Protein AF-A0A2S4W1W1-F1 (afdb_monomer_lite)

pLDDT: mean 81.98, std 12.48, range [34.44, 94.19]

Structure (mmCIF, N/CA/C/O backbone):
data_AF-A0A2S4W1W1-F1
#
_entry.id   AF-A0A2S4W1W1-F1
#
loop_
_atom_site.group_PDB
_atom_site.id
_atom_site.type_symbol
_atom_site.label_atom_id
_atom_site.label_alt_id
_atom_site.label_comp_id
_atom_site.label_asym_id
_atom_site.label_entity_id
_atom_site.label_seq_id
_atom_site.pdbx_PDB_ins_code
_atom_site.Cartn_x
_atom_site.Cartn_y
_atom_site.Cartn_z
_atom_site.occupancy
_atom_site.B_iso_or_equiv
_atom_site.auth_seq_id
_atom_site.auth_comp_id
_atom_site.auth_asym_id
_atom_site.auth_atom_id
_atom_site.pdbx_PDB_model_num
ATOM 1 N N . MET A 1 1 ? -5.740 -3.419 4.861 1.00 60.25 1 MET A N 1
ATOM 2 C CA . MET A 1 1 ? -4.839 -2.354 4.374 1.00 60.25 1 MET A CA 1
ATOM 3 C C . MET A 1 1 ? -3.472 -2.896 3.997 1.00 60.25 1 MET A C 1
ATOM 5 O O . MET A 1 1 ? -2.848 -2.386 3.073 1.00 60.25 1 MET A O 1
ATOM 9 N N . ASP A 1 2 ? -2.985 -3.932 4.691 1.00 72.69 2 ASP A N 1
ATOM 10 C CA . ASP A 1 2 ? -1.626 -4.418 4.464 1.00 72.69 2 ASP A CA 1
ATOM 11 C C . ASP A 1 2 ? -1.401 -5.036 3.084 1.00 72.69 2 ASP A C 1
ATOM 13 O O . ASP A 1 2 ? -0.334 -4.832 2.527 1.00 72.69 2 ASP A O 1
ATOM 17 N N . VAL A 1 3 ? -2.370 -5.737 2.489 1.00 85.31 3 VAL A N 1
ATOM 18 C CA . VAL A 1 3 ? -2.116 -6.497 1.250 1.00 85.31 3 VAL A CA 1
ATOM 19 C C . VAL A 1 3 ? -1.769 -5.582 0.076 1.00 85.31 3 VAL A C 1
ATOM 21 O O . VAL A 1 3 ? -0.726 -5.768 -0.544 1.00 85.31 3 VAL A O 1
ATOM 24 N N . TRP A 1 4 ? -2.596 -4.576 -0.227 1.00 89.56 4 TRP A N 1
ATOM 25 C CA . TRP A 1 4 ? -2.337 -3.697 -1.374 1.00 89.56 4 TRP A CA 1
ATOM 26 C C . TRP A 1 4 ? -1.131 -2.791 -1.157 1.00 89.56 4 TRP A C 1
ATOM 28 O O . TRP A 1 4 ? -0.366 -2.569 -2.093 1.00 89.56 4 TRP A O 1
ATOM 38 N N . LYS A 1 5 ? -0.910 -2.342 0.085 1.00 87.81 5 LYS A N 1
ATOM 39 C CA . LYS A 1 5 ? 0.318 -1.645 0.471 1.00 87.81 5 LYS A CA 1
ATOM 40 C C . LYS A 1 5 ? 1.533 -2.538 0.225 1.00 87.81 5 LYS A C 1
ATOM 42 O O . LYS A 1 5 ? 2.441 -2.121 -0.476 1.00 87.81 5 LYS A O 1
ATOM 47 N N . ILE A 1 6 ? 1.546 -3.762 0.754 1.00 88.81 6 ILE A N 1
ATOM 48 C CA . ILE A 1 6 ? 2.658 -4.707 0.584 1.00 88.81 6 ILE A CA 1
ATOM 49 C C . ILE A 1 6 ? 2.917 -4.953 -0.900 1.00 88.81 6 ILE A C 1
ATOM 51 O O . ILE A 1 6 ? 4.055 -4.832 -1.329 1.00 88.81 6 ILE A O 1
ATOM 55 N N . ILE A 1 7 ? 1.877 -5.203 -1.699 1.00 90.81 7 ILE A N 1
ATOM 56 C CA . ILE A 1 7 ? 2.025 -5.423 -3.143 1.00 90.81 7 ILE A CA 1
ATOM 57 C C . ILE A 1 7 ? 2.630 -4.195 -3.837 1.00 90.81 7 ILE A C 1
ATOM 59 O O . ILE A 1 7 ? 3.542 -4.354 -4.648 1.00 90.81 7 ILE A O 1
ATOM 63 N N . LEU A 1 8 ? 2.162 -2.981 -3.524 1.00 91.25 8 LEU A N 1
ATOM 64 C CA . LEU A 1 8 ? 2.718 -1.744 -4.081 1.00 91.25 8 LEU A CA 1
ATOM 65 C C . LEU A 1 8 ? 4.204 -1.597 -3.724 1.00 91.25 8 LEU A C 1
ATOM 67 O O . LEU A 1 8 ? 5.037 -1.356 -4.600 1.00 91.25 8 LEU A O 1
ATOM 71 N N . MET A 1 9 ? 4.539 -1.779 -2.448 1.00 90.62 9 MET A N 1
ATOM 72 C CA . MET A 1 9 ? 5.902 -1.620 -1.947 1.00 90.62 9 MET A CA 1
ATOM 73 C C . MET A 1 9 ? 6.833 -2.694 -2.529 1.00 90.62 9 MET A C 1
ATOM 75 O O . MET A 1 9 ? 7.866 -2.354 -3.108 1.00 90.62 9 MET A O 1
ATOM 79 N N . ASP A 1 10 ? 6.435 -3.968 -2.492 1.00 89.19 10 ASP A N 1
ATOM 80 C CA . ASP A 1 10 ? 7.169 -5.092 -3.089 1.00 89.19 10 ASP A CA 1
ATOM 81 C C . ASP A 1 10 ? 7.361 -4.914 -4.595 1.00 89.19 10 ASP A C 1
ATOM 83 O O . ASP A 1 10 ? 8.394 -5.306 -5.144 1.00 89.19 10 ASP A O 1
ATOM 87 N N . TYR A 1 11 ? 6.400 -4.292 -5.281 1.00 89.75 11 TYR A N 1
ATOM 88 C CA . TYR A 1 11 ? 6.555 -3.981 -6.692 1.00 89.75 11 TYR A CA 1
ATOM 89 C C . TYR A 1 11 ? 7.646 -2.929 -6.934 1.00 89.75 11 TYR A C 1
ATOM 91 O O . TYR A 1 11 ? 8.476 -3.120 -7.823 1.00 89.75 11 TYR A O 1
ATOM 99 N N . GLY A 1 12 ? 7.725 -1.883 -6.104 1.00 88.62 12 GLY A N 1
ATOM 100 C CA . GLY A 1 12 ? 8.836 -0.920 -6.138 1.00 88.62 12 GLY A CA 1
ATOM 101 C C . GLY A 1 12 ? 10.188 -1.599 -5.907 1.00 88.62 12 GLY A C 1
ATOM 102 O O . GLY A 1 12 ? 11.131 -1.417 -6.678 1.00 88.62 12 GLY A O 1
ATOM 103 N N . TRP A 1 13 ? 10.251 -2.492 -4.916 1.00 86.19 13 TRP A N 1
ATOM 104 C CA . TRP A 1 13 ? 11.434 -3.311 -4.644 1.00 86.19 13 TRP A CA 1
ATOM 105 C C . TRP A 1 13 ? 11.827 -4.205 -5.830 1.00 86.19 13 TRP A C 1
ATOM 107 O O . TRP A 1 13 ? 13.007 -4.340 -6.162 1.00 86.19 13 TRP A O 1
ATOM 117 N N . PHE A 1 14 ? 10.842 -4.814 -6.491 1.00 85.94 14 PHE A N 1
ATOM 118 C CA . PHE A 1 14 ? 11.043 -5.633 -7.682 1.00 85.94 14 PHE A CA 1
ATOM 119 C C . PHE A 1 14 ? 11.600 -4.821 -8.854 1.00 85.94 14 PHE A C 1
ATOM 121 O O . PHE A 1 14 ? 12.528 -5.297 -9.513 1.00 85.94 14 PHE A O 1
ATOM 128 N N . ILE A 1 15 ? 11.072 -3.617 -9.101 1.00 85.50 15 ILE A N 1
ATOM 129 C CA . ILE A 1 15 ? 11.569 -2.716 -10.151 1.00 85.50 15 ILE A CA 1
ATOM 130 C C . ILE A 1 15 ? 13.039 -2.395 -9.886 1.00 85.50 15 ILE A C 1
ATOM 132 O O . ILE A 1 15 ? 13.879 -2.689 -10.735 1.00 85.50 15 ILE A O 1
ATOM 136 N N . MET A 1 16 ? 13.356 -1.923 -8.677 1.00 83.00 16 MET A N 1
ATOM 137 C CA . MET A 1 16 ? 14.724 -1.606 -8.254 1.00 83.00 16 MET A CA 1
ATOM 138 C C . MET A 1 16 ? 15.675 -2.811 -8.394 1.00 83.00 16 MET A C 1
ATOM 140 O O . MET A 1 16 ? 16.808 -2.688 -8.862 1.00 83.00 16 MET A O 1
ATOM 144 N N . ARG A 1 17 ? 15.238 -4.024 -8.026 1.00 74.69 17 ARG A N 1
ATOM 145 C CA . ARG A 1 17 ? 16.064 -5.233 -8.190 1.00 74.69 17 ARG A CA 1
ATOM 146 C C . ARG A 1 17 ? 16.274 -5.609 -9.654 1.00 74.69 17 ARG A C 1
ATOM 148 O O . ARG A 1 17 ? 17.384 -5.977 -10.026 1.00 74.69 17 ARG A O 1
ATOM 155 N N . ARG A 1 18 ? 15.242 -5.550 -10.497 1.00 70.69 18 ARG A N 1
ATOM 156 C CA . ARG A 1 18 ? 15.370 -5.906 -11.921 1.00 70.69 18 ARG A CA 1
ATOM 157 C C . ARG A 1 18 ? 16.254 -4.926 -12.681 1.00 70.69 18 ARG A C 1
ATOM 159 O O . ARG A 1 18 ? 17.078 -5.373 -13.480 1.00 70.69 18 ARG A O 1
ATOM 166 N N . THR A 1 19 ? 16.177 -3.638 -12.356 1.00 58.41 19 THR A N 1
ATOM 167 C CA . THR A 1 19 ? 17.104 -2.634 -12.889 1.00 58.41 19 THR A CA 1
ATOM 168 C C . THR A 1 19 ? 18.538 -2.877 -12.403 1.00 58.41 19 THR A C 1
ATOM 170 O O . THR A 1 19 ? 19.466 -2.789 -13.207 1.00 58.41 19 THR A O 1
ATOM 173 N N . THR A 1 20 ? 18.734 -3.325 -11.154 1.00 59.84 20 THR A N 1
ATOM 174 C CA . THR A 1 20 ? 20.051 -3.756 -10.630 1.00 59.84 20 THR A CA 1
ATOM 175 C C . THR A 1 20 ? 20.643 -4.939 -11.420 1.00 59.84 20 THR A C 1
ATOM 177 O O . THR A 1 20 ? 21.850 -4.995 -11.653 1.00 59.84 20 THR A O 1
ATOM 180 N N . PHE A 1 21 ? 19.812 -5.871 -11.905 1.00 62.69 21 PHE A N 1
ATOM 181 C CA . PHE A 1 21 ? 20.242 -7.009 -12.738 1.00 62.69 21 PHE A CA 1
ATOM 182 C C . PHE A 1 21 ? 20.274 -6.715 -14.255 1.00 62.69 21 PHE A C 1
ATOM 184 O O . PHE A 1 21 ? 20.337 -7.655 -15.050 1.00 62.69 21 PHE A O 1
ATOM 191 N N . LYS A 1 22 ? 20.246 -5.438 -14.677 1.00 65.69 22 LYS A N 1
ATOM 192 C CA . LYS A 1 22 ? 20.232 -5.002 -16.094 1.00 65.69 22 LYS A CA 1
ATOM 193 C C . LYS A 1 22 ? 19.057 -5.558 -16.913 1.00 65.69 22 LYS A C 1
ATOM 195 O O . LYS A 1 22 ? 19.175 -5.769 -18.118 1.00 65.69 22 LYS A O 1
ATOM 200 N N . GLN A 1 23 ? 17.924 -5.809 -16.262 1.00 70.69 23 GLN A N 1
ATOM 201 C CA . GLN A 1 23 ? 16.661 -6.091 -16.935 1.00 70.69 23 GLN A CA 1
ATOM 202 C C . GLN A 1 23 ? 15.829 -4.814 -16.932 1.00 70.69 23 GLN A C 1
ATOM 204 O O . GLN A 1 23 ? 15.146 -4.520 -15.951 1.00 70.69 23 GLN A O 1
ATOM 209 N N . ASP A 1 24 ? 15.912 -4.050 -18.020 1.00 71.00 24 ASP A N 1
ATOM 210 C CA . ASP A 1 24 ? 15.115 -2.835 -18.166 1.00 71.00 24 ASP A CA 1
ATOM 211 C C . ASP A 1 24 ? 13.625 -3.202 -18.231 1.00 71.00 24 ASP A C 1
ATOM 213 O O . ASP A 1 24 ? 13.187 -4.010 -19.055 1.00 71.00 24 ASP A O 1
ATOM 217 N N . ILE A 1 25 ? 12.843 -2.613 -17.327 1.00 77.00 25 ILE A N 1
ATOM 218 C CA . ILE A 1 25 ? 11.383 -2.641 -17.372 1.00 77.00 25 ILE A CA 1
ATOM 219 C C . ILE A 1 25 ? 10.957 -1.315 -18.003 1.00 77.00 25 ILE A C 1
ATOM 221 O O . ILE A 1 25 ? 11.296 -0.270 -17.445 1.00 77.00 25 ILE A O 1
ATOM 225 N N . PRO A 1 26 ? 10.229 -1.327 -19.134 1.00 83.44 26 PRO A N 1
ATOM 226 C CA . PRO A 1 26 ? 9.703 -0.111 -19.733 1.00 83.44 26 PRO A CA 1
ATOM 227 C C . PRO A 1 26 ? 8.929 0.719 -18.715 1.00 83.44 26 PRO A C 1
ATOM 229 O O . PRO A 1 26 ? 8.114 0.192 -17.954 1.00 83.44 26 PRO A O 1
ATOM 232 N N . GLU A 1 27 ? 9.192 2.018 -18.721 1.00 82.56 27 GLU A N 1
ATOM 233 C CA . GLU A 1 27 ? 8.671 2.935 -17.718 1.00 82.56 27 GLU A CA 1
ATOM 234 C C . GLU A 1 27 ? 7.142 2.959 -17.656 1.00 82.56 27 GLU A C 1
ATOM 236 O O . GLU A 1 27 ? 6.542 2.903 -16.585 1.00 82.56 27 GLU A O 1
ATOM 241 N N . GLU A 1 28 ? 6.517 2.940 -18.828 1.00 86.31 28 GLU A N 1
ATOM 242 C CA . GLU A 1 28 ? 5.070 2.863 -18.997 1.00 86.31 28 GLU A CA 1
ATOM 243 C C . GLU A 1 28 ? 4.459 1.659 -18.263 1.00 86.31 28 GLU A C 1
ATOM 245 O O . GLU A 1 28 ? 3.458 1.802 -17.565 1.00 86.31 28 GLU A O 1
ATOM 250 N N . ILE A 1 29 ? 5.113 0.493 -18.329 1.00 85.12 29 ILE A N 1
ATOM 251 C CA . ILE A 1 29 ? 4.599 -0.752 -17.742 1.00 85.12 29 ILE A CA 1
ATOM 252 C C . ILE A 1 29 ? 4.573 -0.670 -16.218 1.00 85.12 29 ILE A C 1
ATOM 254 O O . ILE A 1 29 ? 3.620 -1.136 -15.587 1.00 85.12 29 ILE A O 1
ATOM 258 N N . TRP A 1 30 ? 5.630 -0.133 -15.603 1.00 86.25 30 TRP A N 1
ATOM 259 C CA . TRP A 1 30 ? 5.652 -0.050 -14.148 1.00 86.25 30 TRP A CA 1
ATOM 260 C C . TRP A 1 30 ? 4.807 1.093 -13.609 1.00 86.25 30 TRP A C 1
ATOM 262 O O . TRP A 1 30 ? 4.195 0.921 -12.554 1.00 86.25 30 TRP A O 1
ATOM 272 N N . ARG A 1 31 ? 4.686 2.202 -14.347 1.00 88.44 31 ARG A N 1
ATOM 273 C CA . ARG A 1 31 ? 3.757 3.282 -14.006 1.00 88.44 31 ARG A CA 1
ATOM 274 C C . ARG A 1 31 ? 2.311 2.781 -14.011 1.00 88.44 31 ARG A C 1
ATOM 276 O O . ARG A 1 31 ? 1.664 2.878 -12.971 1.00 88.44 31 ARG A O 1
ATOM 283 N N . GLU A 1 32 ? 1.852 2.130 -15.083 1.00 91.50 32 GLU A N 1
ATOM 284 C CA . GLU A 1 32 ? 0.484 1.582 -15.183 1.00 91.50 32 GLU A CA 1
ATOM 285 C C . GLU A 1 32 ? 0.170 0.605 -14.036 1.00 91.50 32 GLU A C 1
ATOM 287 O O . GLU A 1 32 ? -0.852 0.707 -13.353 1.00 91.50 32 GLU A O 1
ATOM 292 N N . ARG A 1 33 ? 1.086 -0.330 -13.754 1.00 89.75 33 ARG A N 1
ATOM 293 C CA . ARG A 1 33 ? 0.907 -1.295 -12.658 1.00 89.75 33 ARG A CA 1
ATOM 294 C C . ARG A 1 33 ? 0.915 -0.632 -11.284 1.00 89.75 33 ARG A C 1
ATOM 296 O O . ARG A 1 33 ? 0.161 -1.049 -10.408 1.00 89.75 33 ARG A O 1
ATOM 303 N N . SER A 1 34 ? 1.749 0.387 -11.087 1.00 90.12 34 SER A N 1
ATOM 304 C CA . SER A 1 34 ? 1.779 1.141 -9.832 1.00 90.12 34 SER A CA 1
ATOM 305 C C . SER A 1 34 ? 0.483 1.908 -9.589 1.00 90.12 34 SER A C 1
ATOM 307 O O . SER A 1 34 ? -0.006 1.920 -8.462 1.00 90.12 34 SER A O 1
ATOM 309 N N . GLU A 1 35 ? -0.108 2.483 -10.639 1.00 93.00 35 GLU A N 1
ATOM 310 C CA . GLU A 1 35 ? -1.403 3.157 -10.570 1.00 93.00 35 GLU A CA 1
ATOM 311 C C . GLU A 1 35 ? -2.506 2.168 -10.210 1.00 93.00 35 GLU A C 1
ATOM 313 O O . GLU A 1 35 ? -3.261 2.420 -9.276 1.00 93.00 35 GLU A O 1
ATOM 318 N N . PHE A 1 36 ? -2.516 0.988 -10.833 1.00 94.19 36 PHE A N 1
ATOM 319 C CA . PHE A 1 36 ? -3.455 -0.069 -10.470 1.00 94.19 36 PHE A CA 1
ATOM 320 C C . PHE A 1 36 ? -3.370 -0.450 -8.981 1.00 94.19 36 PHE A C 1
ATOM 322 O O . PHE A 1 36 ? -4.396 -0.514 -8.300 1.00 94.19 36 PHE A O 1
ATOM 329 N N . TYR A 1 37 ? -2.169 -0.699 -8.446 1.00 92.25 37 TYR A N 1
ATOM 330 C CA . TYR A 1 37 ? -2.017 -1.052 -7.027 1.00 92.25 37 TYR A CA 1
ATOM 331 C C . TYR A 1 37 ? -2.369 0.107 -6.097 1.00 92.25 37 TYR A C 1
ATOM 333 O O . TYR A 1 37 ? -2.984 -0.105 -5.050 1.00 92.25 37 TYR A O 1
ATOM 341 N N . TRP A 1 38 ? -2.019 1.329 -6.491 1.00 92.12 38 TRP A N 1
ATOM 342 C CA . TRP A 1 38 ? -2.388 2.533 -5.765 1.00 92.12 38 TRP A CA 1
ATOM 343 C C . TRP A 1 38 ? -3.906 2.702 -5.679 1.00 92.12 38 TRP A C 1
ATOM 345 O O . TRP A 1 38 ? -4.433 2.940 -4.595 1.00 92.12 38 TRP A O 1
ATOM 355 N N . ASP A 1 39 ? -4.625 2.505 -6.781 1.00 92.69 39 ASP A N 1
ATOM 356 C CA . ASP A 1 39 ? -6.082 2.619 -6.814 1.00 92.69 39 ASP A CA 1
ATOM 357 C C . ASP A 1 39 ? -6.749 1.567 -5.923 1.00 92.69 39 ASP A C 1
ATOM 359 O O . ASP A 1 39 ? -7.704 1.870 -5.203 1.00 92.69 39 ASP A O 1
ATOM 363 N N . LYS A 1 40 ? -6.213 0.339 -5.896 1.00 92.56 40 LYS A N 1
ATOM 364 C CA . LYS A 1 40 ? -6.675 -0.703 -4.967 1.00 92.56 40 LYS A CA 1
ATOM 365 C C . LYS A 1 40 ? -6.440 -0.327 -3.506 1.00 92.56 40 LYS A C 1
ATOM 367 O O . LYS A 1 40 ? -7.345 -0.499 -2.691 1.00 92.56 40 LYS A O 1
ATOM 372 N N . LEU A 1 41 ? -5.270 0.223 -3.185 1.00 90.06 41 LEU A N 1
ATOM 373 C CA . LEU A 1 41 ? -4.961 0.706 -1.839 1.00 90.06 41 LEU A CA 1
ATOM 374 C C . LEU A 1 41 ? -5.885 1.861 -1.425 1.00 90.06 41 LEU A C 1
ATOM 376 O O . LEU A 1 41 ? -6.365 1.899 -0.294 1.00 90.06 41 LEU A O 1
ATOM 380 N N . MET A 1 42 ? -6.173 2.788 -2.339 1.00 89.94 42 MET A N 1
ATOM 381 C CA . MET A 1 42 ? -7.058 3.925 -2.080 1.00 89.94 42 MET A CA 1
ATOM 382 C C . MET A 1 42 ? -8.522 3.516 -1.913 1.00 89.94 42 MET A C 1
ATOM 384 O O . MET A 1 42 ? -9.218 4.108 -1.086 1.00 89.94 42 MET A O 1
ATOM 388 N N . ALA A 1 43 ? -8.981 2.499 -2.644 1.00 89.44 43 ALA A N 1
ATOM 389 C CA . ALA A 1 43 ? -10.297 1.909 -2.427 1.00 89.44 43 ALA A CA 1
ATOM 390 C C . ALA A 1 43 ? -10.392 1.276 -1.027 1.00 89.44 43 ALA A C 1
ATOM 392 O O . ALA A 1 43 ? -11.301 1.601 -0.270 1.00 89.44 43 ALA A O 1
ATOM 393 N N . GLU A 1 44 ? -9.401 0.469 -0.635 1.00 87.69 44 GLU A N 1
ATOM 394 C CA . GLU A 1 44 ? -9.371 -0.152 0.697 1.00 87.69 44 GLU A CA 1
ATOM 395 C C . GLU A 1 44 ? -9.276 0.891 1.827 1.00 87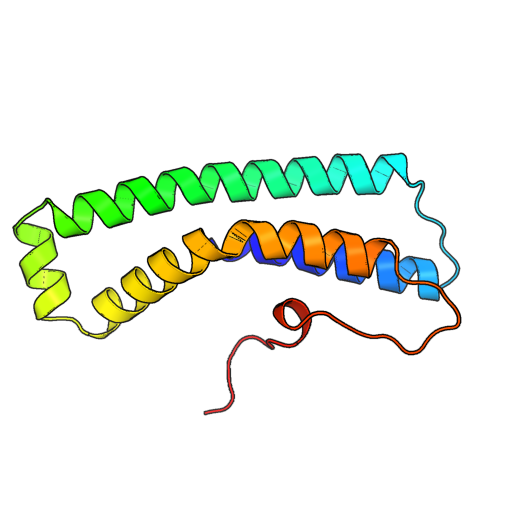.69 44 GLU A C 1
ATOM 397 O O . GLU A 1 44 ? -9.902 0.742 2.877 1.00 87.69 44 GLU A O 1
ATOM 402 N N . ARG A 1 45 ? -8.551 1.996 1.603 1.00 87.06 45 ARG A N 1
ATOM 403 C CA . ARG A 1 45 ? -8.499 3.132 2.536 1.00 87.06 45 ARG A CA 1
ATOM 404 C C . ARG A 1 45 ? -9.891 3.680 2.835 1.00 87.06 45 ARG A C 1
ATOM 406 O O . ARG A 1 45 ? -10.176 4.001 3.988 1.00 87.06 45 ARG A O 1
ATOM 413 N N . ALA A 1 46 ? -10.730 3.838 1.811 1.00 86.12 46 ALA A N 1
ATOM 414 C CA . ALA A 1 46 ? -12.082 4.361 1.981 1.00 86.12 46 ALA A CA 1
ATOM 415 C C . ALA A 1 46 ? -12.926 3.431 2.865 1.00 86.12 46 ALA A C 1
ATOM 417 O O . ALA A 1 46 ? -13.545 3.906 3.820 1.00 86.12 46 ALA A O 1
ATOM 418 N N . ASP A 1 47 ? -12.851 2.120 2.624 1.00 86.81 47 ASP A N 1
ATOM 419 C CA . ASP A 1 47 ? -13.542 1.110 3.431 1.00 86.81 47 ASP A CA 1
ATOM 420 C C . ASP A 1 47 ? -13.077 1.147 4.896 1.00 86.81 47 ASP A C 1
ATOM 422 O O . ASP A 1 47 ? -13.888 1.127 5.825 1.00 86.81 47 ASP A O 1
ATOM 426 N N . CYS A 1 48 ? -11.767 1.271 5.135 1.00 84.94 48 CYS A N 1
ATOM 427 C CA . CYS A 1 48 ? -11.222 1.357 6.490 1.00 84.94 48 CYS A CA 1
ATOM 428 C C . CYS A 1 48 ? -11.655 2.626 7.235 1.00 84.94 48 CYS A C 1
ATOM 430 O O . CYS A 1 48 ? -11.945 2.549 8.431 1.00 84.94 48 CYS A O 1
ATOM 432 N N . ILE A 1 49 ? -11.751 3.773 6.551 1.00 88.69 49 ILE A N 1
ATOM 433 C CA . ILE A 1 49 ? -12.298 5.009 7.137 1.00 88.69 49 ILE A CA 1
ATOM 434 C C . ILE A 1 49 ? -13.750 4.789 7.570 1.00 88.69 49 ILE A C 1
ATOM 436 O O . ILE A 1 49 ? -14.129 5.165 8.681 1.00 88.69 49 ILE A O 1
ATOM 440 N N . GLU A 1 50 ? -14.563 4.181 6.707 1.00 89.69 50 GLU A N 1
ATOM 441 C CA . GLU A 1 50 ? -15.974 3.930 6.994 1.00 89.69 50 GLU A CA 1
ATOM 442 C C . GLU A 1 50 ? -16.151 2.979 8.185 1.00 89.69 50 GLU A C 1
ATOM 444 O O . GLU A 1 50 ? -16.944 3.257 9.088 1.00 89.69 50 GLU A O 1
ATOM 449 N N . ILE A 1 51 ? -15.376 1.891 8.229 1.00 88.38 51 ILE A N 1
ATOM 450 C CA . ILE A 1 51 ? -15.384 0.940 9.346 1.00 88.38 51 ILE A CA 1
ATOM 451 C C . ILE A 1 51 ? -14.957 1.633 10.643 1.00 88.38 51 ILE A C 1
ATOM 453 O O . ILE A 1 51 ? -15.669 1.531 11.642 1.00 88.38 51 ILE A O 1
ATOM 457 N N . SER A 1 52 ? -13.840 2.370 10.635 1.00 87.62 52 SER A N 1
ATOM 458 C CA . SER A 1 52 ? -13.344 3.067 11.830 1.00 87.62 52 SER A CA 1
ATOM 459 C C . SER A 1 52 ? -14.376 4.059 12.369 1.00 87.62 52 SER A C 1
ATOM 461 O O . SER A 1 52 ? -14.659 4.076 13.569 1.00 87.62 52 SER A O 1
ATOM 463 N N . LYS A 1 53 ? -15.027 4.820 11.479 1.00 89.56 53 LYS A N 1
ATOM 464 C CA . LYS A 1 53 ? -16.111 5.737 11.845 1.00 89.56 53 LYS A CA 1
ATOM 465 C C . LYS A 1 53 ? -17.281 5.001 12.506 1.00 89.56 53 LYS A C 1
ATOM 467 O O . LYS A 1 53 ? -17.718 5.402 13.584 1.00 89.56 53 LYS A O 1
ATOM 472 N N . ARG A 1 54 ? -17.745 3.891 11.919 1.00 89.56 54 ARG A N 1
ATOM 473 C CA . ARG A 1 54 ? -18.829 3.070 12.491 1.00 89.56 54 ARG A CA 1
ATOM 474 C C . ARG A 1 54 ? -18.481 2.527 13.874 1.00 89.56 54 ARG A C 1
ATOM 476 O O . ARG A 1 54 ? -19.334 2.546 14.752 1.00 89.56 54 ARG A O 1
ATOM 483 N N . MET A 1 55 ? -17.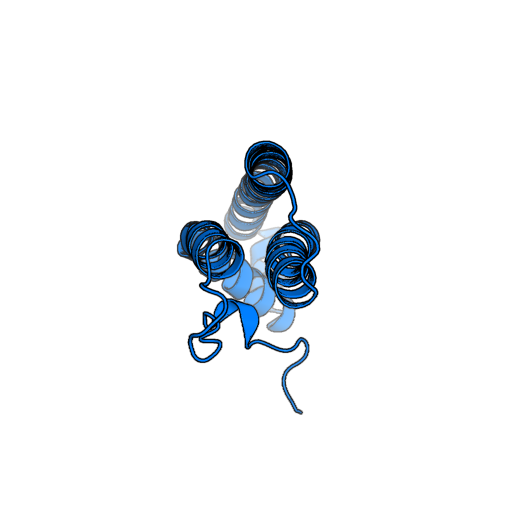236 2.101 14.089 1.00 89.12 55 MET A N 1
ATOM 484 C CA . MET A 1 55 ? -16.789 1.611 15.399 1.00 89.12 55 MET A CA 1
ATOM 485 C C . MET A 1 55 ? -16.840 2.691 16.494 1.00 89.12 55 MET A C 1
ATOM 487 O O . MET A 1 55 ? -16.953 2.362 17.671 1.00 89.12 55 MET A O 1
ATOM 491 N N . VAL A 1 56 ? -16.738 3.973 16.131 1.00 87.12 56 VAL A N 1
ATOM 492 C CA . VAL A 1 56 ? -16.847 5.097 17.077 1.00 87.12 56 VAL A CA 1
ATOM 493 C C . VAL A 1 56 ? -18.296 5.485 17.332 1.00 87.12 56 VAL A C 1
ATOM 495 O O . VAL A 1 56 ? -18.649 5.809 18.464 1.00 87.12 56 VAL A O 1
ATOM 498 N N . GLU A 1 57 ? -19.118 5.496 16.286 1.00 89.94 57 GLU A N 1
ATOM 499 C CA . GLU A 1 57 ? -20.503 5.972 16.354 1.00 89.94 57 GLU A CA 1
ATOM 500 C C . GLU A 1 57 ? -21.458 4.932 16.953 1.00 89.94 57 GLU A C 1
ATOM 502 O O . GLU A 1 57 ? -22.455 5.306 17.569 1.00 89.94 57 GLU A O 1
ATOM 507 N N . ASP A 1 58 ? -21.159 3.638 16.806 1.00 92.12 58 ASP A N 1
ATOM 508 C CA . ASP A 1 58 ? -21.977 2.548 17.333 1.00 92.12 58 ASP A CA 1
ATOM 509 C C . ASP A 1 58 ? -21.670 2.276 18.825 1.00 92.12 58 ASP A C 1
ATOM 511 O O . ASP A 1 58 ? -20.556 1.858 19.168 1.00 92.12 58 ASP A O 1
ATOM 515 N N . PRO A 1 59 ? -22.652 2.437 19.736 1.00 88.44 59 PRO A N 1
ATOM 516 C CA . PRO A 1 59 ? -22.470 2.176 21.166 1.00 88.44 59 PRO A CA 1
ATOM 517 C C . PRO A 1 59 ? -22.033 0.741 21.496 1.00 88.44 59 PRO A C 1
ATOM 519 O O . PRO A 1 59 ? -21.351 0.516 22.498 1.00 88.44 59 PRO A O 1
ATOM 522 N N . SER A 1 60 ? -22.406 -0.243 20.671 1.00 88.94 60 SER A N 1
ATOM 523 C CA . SER A 1 60 ? -21.990 -1.636 20.865 1.00 88.94 60 SER A CA 1
ATOM 524 C C . SER A 1 60 ? -20.488 -1.810 20.630 1.00 88.94 60 SER A C 1
ATOM 526 O O . SER A 1 60 ? -19.816 -2.505 21.396 1.00 88.94 60 SER A O 1
ATOM 528 N N . TRP A 1 61 ? -19.937 -1.096 19.645 1.00 90.06 61 TRP A N 1
ATOM 529 C CA . TRP A 1 61 ? -18.506 -1.062 19.371 1.00 90.06 61 TRP A CA 1
ATOM 530 C C . TRP A 1 61 ? -17.727 -0.249 20.397 1.00 90.06 61 TRP A C 1
ATOM 532 O O . TRP A 1 61 ? -16.613 -0.644 20.735 1.00 90.06 61 TRP A O 1
ATOM 542 N N . GLN A 1 62 ? -18.297 0.822 20.957 1.00 86.25 62 GLN A N 1
ATOM 543 C CA . GLN A 1 62 ? -17.628 1.578 22.022 1.00 86.25 62 GLN A CA 1
ATOM 544 C C . GLN A 1 62 ? -17.289 0.697 23.230 1.00 86.25 62 GLN A C 1
ATOM 546 O O . GLN A 1 62 ? -16.176 0.768 23.752 1.00 86.25 62 GLN A O 1
ATOM 551 N N . ASN A 1 63 ? -18.197 -0.201 23.627 1.00 87.81 63 ASN A N 1
ATOM 552 C CA . ASN A 1 63 ? -17.914 -1.170 24.688 1.00 87.81 63 ASN A CA 1
ATOM 553 C C . ASN A 1 63 ? -16.762 -2.114 24.318 1.00 87.81 63 ASN A C 1
ATOM 555 O O . ASN A 1 63 ? -15.881 -2.351 25.144 1.00 87.81 63 ASN A O 1
ATOM 559 N N . VAL A 1 64 ? -16.720 -2.608 23.076 1.00 89.56 64 VAL A N 1
ATOM 560 C CA . VAL A 1 64 ? -15.622 -3.459 22.585 1.00 89.56 64 VAL A CA 1
ATOM 561 C C . VAL A 1 64 ? -14.292 -2.702 22.589 1.00 89.56 64 VAL A C 1
ATOM 563 O O . VAL A 1 64 ? -13.290 -3.233 23.062 1.00 89.56 64 VAL A O 1
ATOM 566 N N . LEU A 1 65 ? -14.278 -1.455 22.113 1.00 88.94 65 LEU A N 1
ATOM 567 C CA . LEU A 1 65 ? -13.087 -0.606 22.092 1.00 88.94 65 LEU A CA 1
ATOM 568 C C . LEU A 1 65 ? -12.568 -0.302 23.504 1.00 88.94 65 LEU A C 1
ATOM 570 O O . LEU A 1 65 ? -11.359 -0.281 23.712 1.00 88.94 65 LEU A O 1
ATOM 574 N N . HIS A 1 66 ? -13.457 -0.103 24.480 1.00 86.62 66 HIS A N 1
ATOM 575 C CA . HIS A 1 66 ? -13.064 0.118 25.873 1.00 86.62 66 HIS A CA 1
ATOM 576 C C . HIS A 1 66 ? -12.548 -1.146 26.565 1.00 86.62 66 HIS A C 1
ATOM 578 O O . HIS A 1 66 ? -11.627 -1.068 27.376 1.00 86.62 66 HIS A O 1
ATOM 584 N N . GLN A 1 67 ? -13.140 -2.305 26.272 1.00 91.56 67 GLN A N 1
ATOM 585 C CA . GLN A 1 67 ? -12.815 -3.563 26.949 1.00 91.56 67 GLN A CA 1
ATOM 586 C C . GLN A 1 67 ? -11.650 -4.316 26.304 1.00 91.56 67 GLN A C 1
ATOM 588 O O . GLN A 1 67 ? -11.044 -5.167 26.955 1.00 91.56 67 GLN A O 1
ATOM 593 N N . ASN A 1 68 ? -11.329 -4.028 25.040 1.00 91.62 68 ASN A N 1
ATOM 594 C CA . ASN A 1 68 ? -10.313 -4.749 24.286 1.00 91.62 68 ASN A CA 1
ATOM 595 C C . ASN A 1 68 ? -9.207 -3.806 23.766 1.00 91.62 68 ASN A C 1
ATOM 597 O O . ASN A 1 68 ? -9.320 -3.255 22.665 1.00 91.62 68 ASN A O 1
ATOM 601 N N . PRO A 1 69 ? -8.094 -3.671 24.516 1.00 89.00 69 PRO A N 1
ATOM 602 C CA . PRO A 1 69 ? -6.959 -2.836 24.127 1.00 89.00 69 PRO A CA 1
ATOM 603 C C . PRO A 1 69 ? -6.339 -3.211 22.778 1.00 89.00 69 PRO A C 1
ATOM 605 O O . PRO A 1 69 ? -5.828 -2.338 22.082 1.00 89.00 69 PRO A O 1
ATOM 608 N N . PHE A 1 70 ? -6.397 -4.488 22.383 1.00 89.19 70 PHE A N 1
ATOM 609 C CA . PHE A 1 70 ? -5.870 -4.937 21.094 1.00 89.19 70 PHE A CA 1
ATOM 610 C C . PHE A 1 70 ? -6.688 -4.363 19.932 1.00 89.19 70 PHE A C 1
ATOM 612 O O . PHE A 1 70 ? -6.120 -3.802 18.998 1.00 89.19 70 PHE A O 1
ATOM 619 N N . ILE A 1 71 ? -8.020 -4.438 20.013 1.00 87.44 71 ILE A N 1
ATOM 620 C CA . ILE A 1 71 ? -8.909 -3.881 18.980 1.00 87.44 71 ILE A CA 1
ATOM 621 C C . ILE A 1 71 ? -8.772 -2.354 18.930 1.00 87.44 71 ILE A C 1
ATOM 623 O O . ILE A 1 71 ? -8.697 -1.776 17.845 1.00 87.44 71 ILE A O 1
ATOM 627 N N . PHE A 1 72 ? -8.676 -1.699 20.089 1.00 88.94 72 PHE A N 1
ATOM 628 C CA . PHE A 1 72 ? -8.425 -0.260 20.162 1.00 88.94 72 PHE A CA 1
ATOM 629 C C . PHE A 1 72 ? -7.099 0.142 19.496 1.00 88.94 72 PHE A C 1
ATOM 631 O O . PHE A 1 72 ? -7.064 1.090 18.706 1.00 88.94 72 PHE A O 1
ATOM 638 N N . ALA A 1 73 ? -6.016 -0.586 19.784 1.00 87.38 73 ALA A N 1
ATOM 639 C CA . ALA A 1 73 ? -4.702 -0.328 19.204 1.00 87.38 73 ALA A CA 1
ATOM 640 C C . ALA A 1 73 ? -4.691 -0.564 17.688 1.00 87.38 73 ALA A C 1
ATOM 642 O O . ALA A 1 73 ? -4.170 0.271 16.952 1.00 87.38 73 ALA A O 1
ATOM 643 N N . ALA A 1 74 ? -5.318 -1.645 17.210 1.00 85.00 74 ALA A N 1
ATOM 644 C CA . ALA A 1 74 ? -5.427 -1.943 15.783 1.00 85.00 74 ALA A CA 1
ATOM 645 C C . ALA A 1 74 ? -6.173 -0.832 15.027 1.00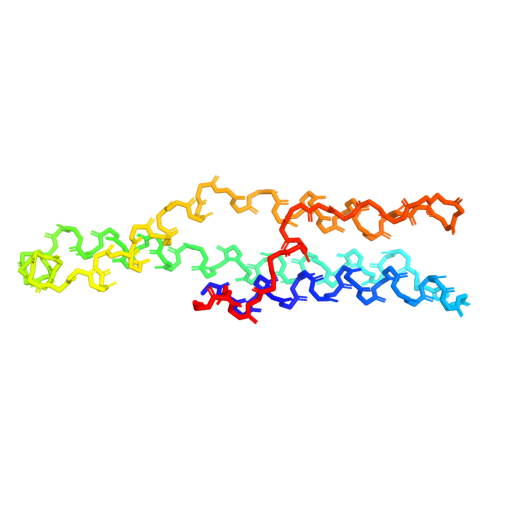 85.00 74 ALA A C 1
ATOM 647 O O . ALA A 1 74 ? -5.675 -0.324 14.023 1.00 85.00 74 ALA A O 1
ATOM 648 N N . ARG A 1 75 ? -7.318 -0.381 15.556 1.00 88.19 75 ARG A N 1
ATOM 649 C CA . ARG A 1 75 ? -8.065 0.749 14.988 1.00 88.19 75 ARG A CA 1
ATOM 650 C C . ARG A 1 75 ? -7.228 2.032 14.978 1.00 88.19 75 ARG A C 1
ATOM 652 O O . ARG A 1 75 ? -7.162 2.707 13.958 1.00 88.19 75 ARG A O 1
ATOM 659 N N . SER A 1 76 ? -6.579 2.361 16.095 1.00 87.62 76 SER A N 1
ATOM 660 C CA . SER A 1 76 ? -5.744 3.568 16.198 1.00 87.62 76 SER A CA 1
ATOM 661 C C . SER A 1 76 ? -4.574 3.533 15.211 1.00 87.62 76 SER A C 1
ATOM 663 O O . SER A 1 76 ? -4.237 4.553 14.615 1.00 87.62 76 SER A O 1
ATOM 665 N N . SER A 1 77 ? -3.987 2.351 15.004 1.00 84.25 77 SER A N 1
ATOM 666 C CA . SER A 1 77 ? -2.954 2.129 13.993 1.00 84.25 77 SER A CA 1
ATOM 667 C C . SER A 1 77 ? -3.493 2.391 12.591 1.00 84.25 77 SER A C 1
ATOM 669 O O . SER A 1 77 ? -2.843 3.099 11.831 1.00 84.25 77 SER A O 1
ATOM 671 N N . TRP A 1 78 ? -4.682 1.881 12.252 1.00 85.75 78 TRP A N 1
ATOM 672 C CA . TRP A 1 78 ? -5.314 2.163 10.960 1.00 85.75 78 TRP A CA 1
ATOM 673 C C . TRP A 1 78 ? -5.607 3.650 10.771 1.00 85.75 78 TRP A C 1
ATOM 675 O O . TRP A 1 78 ? -5.257 4.195 9.728 1.00 85.75 78 TRP A O 1
ATOM 685 N N . ASP A 1 79 ? -6.188 4.321 11.770 1.00 86.69 79 ASP A N 1
ATOM 686 C CA . ASP A 1 79 ? -6.492 5.758 11.709 1.00 86.69 79 ASP A CA 1
ATOM 687 C C . ASP A 1 79 ? -5.226 6.593 11.465 1.00 86.69 79 ASP A C 1
ATOM 689 O O . ASP A 1 79 ? -5.247 7.539 10.675 1.00 86.69 79 ASP A O 1
ATOM 693 N N . TRP A 1 80 ? -4.113 6.229 12.108 1.00 86.81 80 TRP A N 1
ATOM 694 C CA . TRP A 1 80 ? -2.817 6.859 11.869 1.00 86.81 80 TRP A CA 1
ATOM 695 C C . TRP A 1 80 ? -2.280 6.551 10.468 1.00 86.81 80 TRP A C 1
ATOM 697 O O . TRP A 1 80 ? -1.865 7.461 9.751 1.00 86.81 80 TRP A O 1
ATOM 707 N N . GLU A 1 81 ? -2.330 5.287 10.043 1.00 83.38 81 GLU A N 1
ATOM 708 C CA . GLU A 1 81 ? -1.826 4.866 8.736 1.00 83.38 81 GLU A CA 1
ATOM 709 C C . GLU A 1 81 ? -2.565 5.591 7.600 1.00 83.38 81 GLU A C 1
ATOM 711 O O . GLU A 1 81 ? -1.938 6.158 6.710 1.00 83.38 81 GLU A O 1
ATOM 716 N N . ILE A 1 82 ? -3.894 5.704 7.684 1.00 83.50 82 ILE A N 1
ATOM 717 C CA . ILE A 1 82 ? -4.754 6.424 6.727 1.00 83.50 82 ILE A CA 1
ATOM 718 C C . ILE A 1 82 ? -4.296 7.872 6.482 1.00 83.50 82 ILE A C 1
ATOM 720 O O . ILE A 1 82 ? -4.499 8.398 5.377 1.00 83.50 82 ILE A O 1
ATOM 724 N N . GLN A 1 83 ? -3.712 8.528 7.492 1.00 83.88 83 GLN A N 1
ATOM 725 C CA . GLN A 1 83 ? -3.210 9.905 7.399 1.00 83.88 83 GLN A CA 1
ATOM 726 C C . GLN A 1 83 ? -1.888 9.993 6.631 1.00 83.88 83 GLN A C 1
ATOM 728 O O . GLN A 1 83 ? -1.604 11.025 6.026 1.00 83.88 83 GLN A O 1
ATOM 733 N N . ILE A 1 84 ? -1.103 8.915 6.614 1.00 83.62 84 ILE A N 1
ATOM 734 C CA . ILE A 1 84 ? 0.234 8.874 6.015 1.00 83.62 84 ILE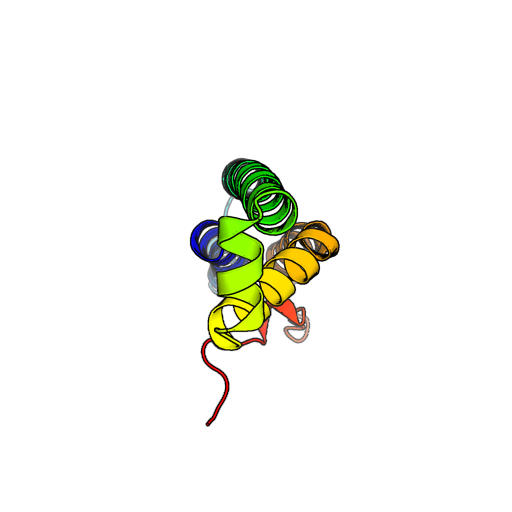 A CA 1
ATOM 735 C C . ILE A 1 84 ? 0.281 8.114 4.677 1.00 83.62 84 ILE A C 1
ATOM 737 O O . ILE A 1 84 ? 1.344 7.993 4.077 1.00 83.62 84 ILE A O 1
ATOM 741 N N . PHE A 1 85 ? -0.856 7.644 4.153 1.00 80.94 85 PHE A N 1
ATOM 742 C CA . PHE A 1 85 ? -0.923 6.851 2.913 1.00 80.94 85 PHE A CA 1
ATOM 743 C C . PHE A 1 85 ? -0.256 7.494 1.695 1.00 80.94 85 PHE A C 1
ATOM 745 O O . PHE A 1 85 ? 0.328 6.789 0.874 1.00 80.94 85 PHE A O 1
ATOM 752 N N . GLY A 1 86 ? -0.307 8.824 1.584 1.00 80.81 86 GLY A N 1
ATOM 753 C CA . GLY A 1 86 ? 0.342 9.551 0.490 1.00 80.81 86 GLY A CA 1
ATOM 754 C C . GLY A 1 86 ? 1.852 9.300 0.404 1.00 80.81 86 GLY A C 1
ATOM 755 O O . GLY A 1 86 ? 2.405 9.323 -0.696 1.00 80.81 86 GLY A O 1
ATOM 756 N N . TYR A 1 87 ? 2.503 8.991 1.530 1.00 86.69 87 TYR A N 1
ATOM 757 C CA . TYR A 1 87 ? 3.933 8.695 1.560 1.00 86.69 87 TYR A CA 1
ATOM 758 C C . TYR A 1 87 ? 4.271 7.367 0.879 1.00 86.69 87 TYR A C 1
ATOM 760 O O . TYR A 1 87 ? 5.327 7.273 0.273 1.00 86.69 87 TYR A O 1
ATOM 768 N N . TYR A 1 88 ? 3.374 6.372 0.861 1.00 87.44 88 TYR A N 1
ATOM 769 C CA . TYR A 1 88 ? 3.666 5.096 0.192 1.00 87.44 88 TYR A CA 1
ATOM 770 C C . TYR A 1 88 ? 3.842 5.250 -1.318 1.00 87.44 88 TYR A C 1
ATOM 772 O O . TYR A 1 88 ? 4.727 4.626 -1.895 1.00 87.44 88 TYR A O 1
ATOM 780 N N . LYS A 1 89 ? 3.048 6.114 -1.964 1.00 88.50 89 LYS A N 1
ATOM 781 C CA . LYS A 1 89 ? 3.223 6.395 -3.396 1.00 88.50 89 LYS A CA 1
ATOM 782 C C . LYS A 1 89 ? 4.523 7.150 -3.665 1.00 88.50 89 LYS A C 1
ATOM 784 O O . LYS A 1 89 ? 5.216 6.830 -4.622 1.00 88.50 89 LYS A O 1
ATOM 789 N N . GLN A 1 90 ? 4.858 8.120 -2.813 1.00 89.56 90 GLN A N 1
ATOM 790 C CA . GLN A 1 90 ? 6.109 8.880 -2.920 1.00 89.56 90 GLN A CA 1
ATOM 791 C C . GLN A 1 90 ? 7.329 7.972 -2.742 1.00 89.56 90 GLN A C 1
ATOM 793 O O . GLN A 1 90 ? 8.252 8.012 -3.552 1.00 89.56 90 GLN A O 1
ATOM 798 N N . ASP A 1 91 ? 7.297 7.116 -1.725 1.00 90.25 91 ASP A N 1
ATOM 799 C CA . ASP A 1 91 ? 8.362 6.168 -1.422 1.00 90.25 91 ASP A CA 1
ATOM 800 C C . ASP A 1 91 ? 8.515 5.128 -2.537 1.00 90.25 91 ASP A C 1
ATOM 802 O O . ASP A 1 91 ? 9.638 4.818 -2.933 1.00 90.25 91 ASP A O 1
ATOM 806 N N . PHE A 1 92 ? 7.401 4.631 -3.087 1.00 90.44 92 PHE A N 1
ATOM 807 C CA . PHE A 1 92 ? 7.416 3.772 -4.269 1.00 90.44 92 PHE A CA 1
ATOM 808 C C . PHE A 1 92 ? 8.123 4.449 -5.448 1.00 90.44 92 PHE A C 1
ATOM 810 O O . PHE A 1 92 ? 9.031 3.854 -6.023 1.00 90.44 92 PHE A O 1
ATOM 817 N N . THR A 1 93 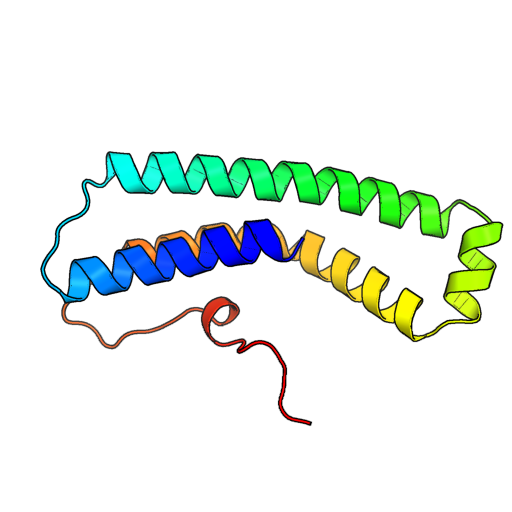? 7.739 5.684 -5.792 1.00 88.56 93 THR A N 1
ATOM 818 C CA . THR A 1 93 ? 8.350 6.428 -6.903 1.00 88.56 93 THR A CA 1
ATOM 819 C C . THR A 1 93 ? 9.849 6.609 -6.676 1.00 88.56 93 THR A C 1
ATOM 821 O O . THR A 1 93 ? 10.638 6.290 -7.561 1.00 88.56 93 THR A O 1
ATOM 824 N N . ALA A 1 94 ? 10.255 7.013 -5.468 1.00 87.94 94 ALA A N 1
ATOM 825 C CA . ALA A 1 94 ? 11.663 7.195 -5.122 1.00 87.94 94 ALA A CA 1
ATOM 826 C C . ALA A 1 94 ? 12.490 5.906 -5.278 1.00 87.94 94 ALA A C 1
ATOM 828 O O . ALA A 1 94 ? 13.645 5.956 -5.696 1.00 87.94 94 ALA A O 1
ATOM 829 N N . VAL A 1 95 ? 11.910 4.744 -4.959 1.00 87.38 95 VAL A N 1
ATOM 830 C CA . VAL A 1 95 ? 12.577 3.446 -5.132 1.00 87.38 95 VAL A CA 1
ATOM 831 C C . VAL A 1 95 ? 12.579 2.994 -6.593 1.00 87.38 95 VAL A C 1
ATOM 833 O O . VAL A 1 95 ? 13.594 2.483 -7.065 1.00 87.38 95 VAL A O 1
ATOM 836 N N . ALA A 1 96 ? 11.477 3.181 -7.321 1.00 84.94 96 ALA A N 1
ATOM 837 C CA . ALA A 1 96 ? 11.368 2.801 -8.729 1.00 84.94 96 ALA A CA 1
ATOM 838 C C . ALA A 1 96 ? 12.327 3.601 -9.630 1.00 84.94 96 ALA A C 1
ATOM 840 O O . ALA A 1 96 ? 12.845 3.055 -10.605 1.00 84.94 96 ALA A O 1
ATOM 841 N N . GLU A 1 97 ? 12.588 4.863 -9.282 1.00 83.62 97 GLU A N 1
ATOM 842 C CA . GLU A 1 97 ? 13.452 5.791 -10.025 1.00 83.62 97 GLU A CA 1
ATOM 843 C C . GLU A 1 97 ? 14.915 5.800 -9.542 1.00 83.62 97 GLU A C 1
ATOM 845 O O . GLU A 1 97 ? 15.739 6.532 -10.087 1.00 83.62 97 GLU A O 1
ATOM 850 N N . MET A 1 98 ? 15.265 5.000 -8.528 1.00 81.81 98 MET A N 1
ATOM 851 C CA . MET A 1 98 ? 16.594 5.032 -7.913 1.00 81.81 98 MET A CA 1
ATOM 852 C C . MET A 1 98 ? 17.717 4.718 -8.918 1.00 81.81 98 MET A C 1
ATOM 854 O O . MET A 1 98 ? 17.703 3.694 -9.608 1.00 81.81 98 MET A O 1
ATOM 858 N N . GLU A 1 99 ? 18.720 5.601 -8.972 1.00 71.62 99 GLU A N 1
ATOM 859 C CA . GLU A 1 99 ? 19.848 5.486 -9.897 1.00 71.62 99 GLU A CA 1
ATOM 860 C C . GLU A 1 99 ? 20.829 4.360 -9.528 1.00 71.62 99 GLU A C 1
ATOM 862 O O . GLU A 1 99 ? 21.089 4.059 -8.363 1.00 71.62 99 GLU A O 1
ATOM 867 N N . ARG A 1 100 ? 21.412 3.761 -10.573 1.00 65.81 100 ARG A N 1
ATOM 868 C CA . ARG A 1 100 ? 22.138 2.476 -10.570 1.00 65.81 100 ARG A CA 1
ATOM 869 C C . ARG A 1 100 ? 23.489 2.498 -9.843 1.00 65.81 100 ARG A C 1
ATOM 871 O O . ARG A 1 100 ? 23.953 1.441 -9.424 1.00 65.81 100 ARG A O 1
ATOM 878 N N . ASP A 1 101 ? 24.097 3.676 -9.704 1.00 65.94 101 ASP A N 1
ATOM 879 C CA . ASP A 1 101 ? 25.484 3.847 -9.238 1.00 65.94 101 ASP A CA 1
ATOM 880 C C . ASP A 1 101 ? 25.588 4.579 -7.888 1.00 65.94 101 ASP A C 1
ATOM 882 O O . ASP A 1 101 ? 26.685 4.862 -7.396 1.00 65.94 101 ASP A O 1
ATOM 886 N N . HIS A 1 102 ? 24.447 4.875 -7.264 1.00 65.81 102 HIS A N 1
ATOM 887 C CA . HIS A 1 102 ? 24.388 5.516 -5.958 1.00 65.81 102 HIS A CA 1
ATOM 888 C C . HIS A 1 102 ? 24.105 4.502 -4.842 1.00 65.81 102 HIS A C 1
ATOM 890 O O . HIS A 1 102 ? 23.510 3.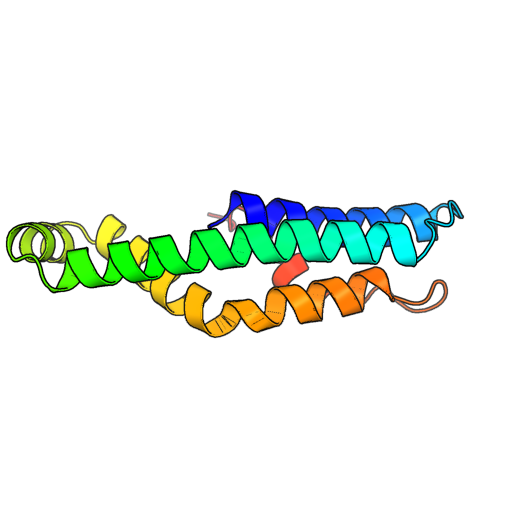450 -5.082 1.00 65.81 102 HIS A O 1
ATOM 896 N N . PRO A 1 103 ? 24.544 4.778 -3.598 1.00 72.38 103 PRO A N 1
ATOM 897 C CA . PRO A 1 103 ? 24.183 3.948 -2.458 1.00 72.38 103 PRO A CA 1
ATOM 898 C C . PRO A 1 103 ? 22.663 3.794 -2.381 1.00 72.38 103 PRO A C 1
ATOM 900 O O . PRO A 1 103 ? 21.946 4.793 -2.435 1.00 72.38 103 PRO A O 1
ATOM 903 N N . ILE A 1 104 ? 22.183 2.558 -2.221 1.00 74.06 104 ILE A N 1
ATOM 904 C CA . ILE A 1 104 ? 20.753 2.283 -2.063 1.00 74.06 104 ILE A CA 1
ATOM 905 C C . ILE A 1 104 ? 20.263 2.988 -0.791 1.00 74.06 104 ILE A C 1
ATOM 907 O O . ILE A 1 104 ? 20.652 2.622 0.320 1.00 74.06 104 ILE A O 1
ATOM 911 N N . GLN A 1 105 ? 19.408 3.996 -0.957 1.00 78.94 105 GLN A N 1
ATOM 912 C CA . GLN A 1 105 ? 18.811 4.765 0.137 1.00 78.94 105 GLN A CA 1
ATOM 913 C C . GLN A 1 105 ? 17.308 4.517 0.187 1.00 78.94 105 GLN A C 1
ATOM 915 O O . GLN A 1 105 ? 16.518 5.224 -0.432 1.00 78.94 105 GLN A O 1
ATOM 920 N N . LEU A 1 106 ? 16.908 3.480 0.918 1.00 81.62 106 LEU A N 1
ATOM 921 C CA . LEU A 1 106 ? 15.502 3.103 1.009 1.00 81.62 106 LEU A CA 1
ATOM 922 C C . LEU A 1 106 ? 14.731 4.046 1.939 1.00 81.62 106 LEU A C 1
ATOM 924 O O . LEU A 1 106 ? 15.196 4.315 3.053 1.00 81.62 106 LEU A O 1
ATOM 928 N N . PRO A 1 107 ? 13.522 4.478 1.545 1.00 85.12 107 PRO A N 1
ATOM 929 C CA . PRO A 1 107 ? 12.606 5.151 2.450 1.00 85.12 107 PRO A CA 1
ATOM 930 C C . PRO A 1 107 ? 12.245 4.276 3.653 1.00 85.12 107 PRO A C 1
ATOM 932 O O . PRO A 1 107 ? 12.254 3.045 3.588 1.00 85.12 107 PRO A O 1
ATOM 935 N N . ARG A 1 108 ? 11.860 4.907 4.768 1.00 80.94 108 ARG A N 1
ATOM 936 C CA . ARG A 1 108 ? 11.544 4.194 6.018 1.00 80.94 108 ARG A CA 1
ATOM 937 C C . ARG A 1 108 ? 10.448 3.142 5.846 1.00 80.94 108 ARG A C 1
ATOM 939 O O . ARG A 1 108 ? 10.510 2.106 6.498 1.00 80.94 108 ARG A O 1
ATOM 946 N N . SER A 1 109 ? 9.475 3.387 4.976 1.00 81.94 109 SER A N 1
ATOM 947 C CA . SER A 1 109 ? 8.388 2.452 4.665 1.00 81.94 109 SER A CA 1
ATOM 948 C C . SER A 1 109 ? 8.870 1.108 4.097 1.00 81.94 109 SER A C 1
ATOM 950 O O . SER A 1 109 ? 8.183 0.108 4.273 1.00 81.94 109 SER A O 1
ATOM 952 N N . TYR A 1 110 ? 10.071 1.063 3.508 1.00 77.75 110 TYR A N 1
ATOM 953 C CA . TYR A 1 110 ? 10.750 -0.148 3.031 1.00 77.75 110 TYR A CA 1
ATOM 954 C C . TYR A 1 110 ? 11.652 -0.812 4.085 1.00 77.75 110 TYR A C 1
ATOM 956 O O . TYR A 1 110 ? 12.087 -1.946 3.901 1.00 77.75 110 TYR A O 1
ATOM 964 N N . LEU A 1 111 ? 11.966 -0.114 5.180 1.00 75.56 111 LEU A N 1
ATOM 965 C CA . LEU A 1 111 ? 12.860 -0.598 6.241 1.00 75.56 111 LEU A CA 1
ATOM 966 C C . LEU A 1 111 ? 12.110 -1.323 7.366 1.00 75.56 111 LEU A C 1
ATOM 968 O O . LEU A 1 111 ? 12.731 -1.986 8.199 1.00 75.56 111 LEU A O 1
ATOM 972 N N . VAL A 1 112 ? 10.781 -1.207 7.411 1.00 63.81 112 VAL A N 1
ATOM 973 C CA . VAL A 1 112 ? 9.962 -1.915 8.397 1.00 63.81 112 VAL A CA 1
ATOM 974 C C . VAL A 1 112 ? 9.808 -3.365 7.950 1.00 63.81 112 VAL A C 1
ATOM 976 O O . VAL A 1 112 ? 8.954 -3.705 7.138 1.00 63.81 112 VAL A O 1
ATOM 979 N N . SER A 1 113 ? 10.661 -4.229 8.493 1.00 47.03 113 SER A N 1
ATOM 980 C CA . SER A 1 113 ? 10.479 -5.677 8.408 1.00 47.03 113 SER A CA 1
ATOM 981 C C . SER A 1 113 ? 9.253 -6.048 9.245 1.00 47.03 113 SER A C 1
ATOM 983 O O . SER A 1 113 ? 9.217 -5.752 10.439 1.00 47.03 113 SER A O 1
ATOM 985 N N . TYR A 1 114 ? 8.238 -6.669 8.647 1.00 38.47 114 TYR A N 1
ATOM 986 C CA . TYR A 1 114 ? 7.176 -7.314 9.420 1.00 38.47 114 TYR A CA 1
ATOM 987 C C . TYR A 1 114 ? 7.668 -8.695 9.896 1.00 38.47 114 TYR A C 1
ATOM 989 O O . TYR A 1 114 ? 8.129 -9.464 9.049 1.00 38.47 114 TYR A O 1
ATOM 997 N N . PRO A 1 115 ? 7.550 -9.060 11.191 1.00 43.28 115 PRO A N 1
ATOM 998 C CA . PRO A 1 115 ? 7.127 -8.267 12.351 1.00 43.28 115 PRO A CA 1
ATOM 999 C C . PRO A 1 115 ? 8.321 -7.639 13.113 1.00 43.28 115 PRO A C 1
ATOM 1001 O O . PRO A 1 115 ? 9.470 -8.033 12.889 1.00 43.28 115 PRO A O 1
ATOM 1004 N N . PRO A 1 116 ? 8.072 -6.685 14.036 1.00 34.56 116 PRO A N 1
ATOM 1005 C CA . PRO A 1 116 ? 9.113 -6.140 14.906 1.00 34.56 116 PRO A CA 1
ATOM 1006 C C . PRO A 1 116 ? 9.726 -7.239 15.795 1.00 34.56 116 PRO A C 1
ATOM 1008 O O . PRO A 1 116 ? 9.020 -8.182 16.165 1.00 34.56 116 PRO A O 1
ATOM 1011 N N . PRO A 1 117 ? 11.019 -7.133 16.155 1.00 34.44 117 PRO A N 1
ATOM 1012 C CA . PRO A 1 117 ? 11.626 -8.033 17.128 1.00 34.44 117 PRO A CA 1
ATOM 1013 C C . PRO A 1 117 ? 10.897 -7.934 18.477 1.00 34.44 117 PRO A C 1
ATOM 1015 O O . PRO A 1 117 ? 10.574 -6.835 18.932 1.00 34.44 117 PRO A O 1
ATOM 1018 N N . VAL A 1 118 ? 10.624 -9.110 19.053 1.00 44.97 118 VAL A N 1
ATOM 1019 C CA . VAL A 1 118 ? 10.029 -9.335 20.384 1.00 44.97 118 VAL A CA 1
ATOM 1020 C C . VAL A 1 118 ? 11.015 -8.955 21.481 1.00 44.97 118 VAL A C 1
ATOM 1022 O O . VAL A 1 118 ? 12.210 -9.297 21.323 1.00 44.97 118 VAL A O 1
#

Organism: NCBI:txid27350

Radius of gyration: 17.57 Å; chains: 1; bounding box: 48×19×47 Å

Foldseek 3Di:
DCPLLVVLLVLLVVLLVCVLVVNDDPPVVSVVVNVVSLVVVVVVLVVLVVVLVCLVVDPVSVVVCVVPVVVVVVNVVSVVCSVCSVVSSVQSVCSNPDDNPDDDDHDPSNVQDPPDDD

Sequence (118 aa):
MDVWKIILMDYGWFIMRRTTFKQDIPEEIWRERSEFYWDKLMAERADCIEISKRMVEDPSWQNVLHQNPFIFAARSSWDWEIQIFGYYKQDFTAVAEMERDHPIQLPRSYLVSYPPPV

Secondary structure (DSSP, 8-state):
-HHHHHHHHHHHHHHHHHHHTT-PPPHHHHHHHHHHHHHHHHHHHHHHHHHHHHHHH-HHHHHHHHH-HHHHHHHHHHHHHHHHHHHHHHHHHHHHT--TTS-----HHHH-PSSPP-